Protein AF-A0A948MR34-F1 (afdb_monomer_lite)

pLDDT: mean 74.6, std 11.74, range [34.75, 90.81]

Foldseek 3Di:
DQPPQDPVLLVCLLVVNDDPVSVVSVVVVCVVVVVVVVVSVVVNVVVVVVVVVVPPDDPDPPVVVVVVVVVVVVVVVVPPDVVVVVVVVVVVCVVCVVVVVVVVVVVVVVVPPPPPCNVVVVVVVVVVVPDPDDPVCVVPDDPVVVVVVCVVVVPPDDD

Radius of gyration: 43.04 Å; chains: 1; bounding box: 75×60×102 Å

Secondary structure (DSSP, 8-state):
------HHHHHHHHTT---HHHHHHHHHHHHH-HHHHHHHHHHHHHHHHHHHHHHS-----HHHHHHHHHHHHHHHHHSS-HHHHHHHHHHHHHHHHHHHHHHHHHHHHHT----TTHHHHHHHHHHHHT-SS-HHHHHTS-HHHHHHHHHHHTTS---

Sequence (159 aa):
MNPAISENDLHAYIDGMLDDAGIQTVEAYLKTHPEEAEKLRAYARQRAEIAAYLAAPGPVPLQTERLRRRLQGAMGLRRVNPWIGRAVAASLLIALGWGGNEALRQIEQSNGAVPVFANEAADAHSTIVGLDMPIWEVLMAEPASLAAFLARHGDTTLQ

Structure (mmCIF, N/CA/C/O backbone):
data_AF-A0A948MR34-F1
#
_entry.id   AF-A0A948MR34-F1
#
loop_
_atom_site.group_PDB
_atom_site.id
_atom_site.type_symbol
_atom_site.label_atom_id
_atom_site.label_alt_id
_atom_site.label_comp_id
_atom_site.label_asym_id
_atom_site.label_entity_id
_atom_site.label_seq_id
_atom_site.pdbx_PDB_ins_code
_atom_site.Cartn_x
_atom_site.Cartn_y
_atom_site.Cartn_z
_atom_site.occupancy
_atom_site.B_iso_or_equiv
_atom_site.auth_seq_id
_atom_site.auth_comp_id
_atom_site.auth_asym_id
_atom_site.auth_atom_id
_atom_site.pdbx_PDB_model_num
ATOM 1 N N . MET A 1 1 ? -1.644 -25.948 18.586 1.00 36.84 1 MET A N 1
ATOM 2 C CA . MET A 1 1 ? -0.723 -24.795 18.666 1.00 36.84 1 MET A CA 1
ATOM 3 C C . MET A 1 1 ? -1.567 -23.571 18.356 1.00 36.84 1 MET A C 1
ATOM 5 O O . MET A 1 1 ? -1.991 -23.443 17.219 1.00 36.84 1 MET A O 1
ATOM 9 N N . ASN A 1 2 ? -1.969 -22.801 19.370 1.00 48.22 2 ASN A N 1
ATOM 10 C CA . ASN A 1 2 ? -2.826 -21.629 19.170 1.00 48.22 2 ASN A CA 1
ATOM 11 C C . ASN A 1 2 ? -1.921 -20.522 18.604 1.00 48.22 2 ASN A C 1
ATOM 13 O O . ASN A 1 2 ? -0.960 -20.182 19.301 1.00 48.22 2 ASN A O 1
ATOM 17 N N . PRO A 1 3 ? -2.103 -20.029 17.364 1.00 56.66 3 PRO A N 1
ATOM 18 C CA . PRO A 1 3 ? -1.354 -18.860 16.928 1.00 56.66 3 PRO A CA 1
ATOM 19 C C . PRO A 1 3 ? -1.735 -17.739 17.892 1.00 56.66 3 PRO A C 1
ATOM 21 O O . PRO A 1 3 ? -2.910 -17.405 18.020 1.00 56.66 3 PRO A O 1
ATOM 24 N N . ALA A 1 4 ? -0.767 -17.262 18.673 1.00 73.06 4 ALA A N 1
ATOM 25 C CA . ALA A 1 4 ? -1.002 -16.176 19.607 1.00 73.06 4 ALA A CA 1
ATOM 26 C C . ALA A 1 4 ? -1.472 -14.972 18.787 1.00 73.06 4 ALA A C 1
ATOM 28 O O . ALA A 1 4 ? -0.701 -14.423 18.003 1.00 73.06 4 ALA A O 1
ATOM 29 N N . ILE A 1 5 ? -2.753 -14.636 18.912 1.00 77.44 5 ILE A N 1
ATOM 30 C CA . ILE A 1 5 ? -3.339 -13.480 18.245 1.00 77.44 5 ILE A CA 1
ATOM 31 C C . ILE A 1 5 ? -2.673 -12.241 18.818 1.00 77.44 5 ILE A C 1
ATOM 33 O O . ILE A 1 5 ? -2.586 -12.067 20.034 1.00 77.44 5 ILE A O 1
ATOM 37 N N . SER A 1 6 ? -2.153 -11.416 17.920 1.00 83.81 6 SER A N 1
ATOM 38 C CA . SER A 1 6 ? -1.486 -10.172 18.261 1.00 83.81 6 SER A CA 1
ATOM 39 C C . SER A 1 6 ? -2.515 -9.082 18.562 1.00 83.81 6 SER A C 1
ATOM 41 O O . SER A 1 6 ? -3.604 -9.062 17.990 1.00 83.81 6 SER A O 1
ATOM 43 N N . GLU A 1 7 ? -2.150 -8.104 19.391 1.00 82.12 7 GLU A N 1
ATOM 44 C CA . GLU A 1 7 ? -2.934 -6.871 19.566 1.00 82.12 7 GLU A CA 1
ATOM 45 C C . GLU A 1 7 ? -3.162 -6.152 18.221 1.00 82.12 7 GLU A C 1
ATOM 47 O O . GLU A 1 7 ? -4.225 -5.582 17.971 1.00 82.12 7 GLU A O 1
ATOM 52 N N . ASN A 1 8 ? -2.209 -6.274 17.291 1.00 84.56 8 ASN A N 1
ATOM 53 C CA . ASN A 1 8 ? -2.355 -5.768 15.930 1.00 84.56 8 ASN A CA 1
ATOM 54 C C . ASN A 1 8 ? -3.486 -6.469 15.152 1.00 84.56 8 ASN A C 1
ATOM 56 O O . ASN A 1 8 ? -4.182 -5.816 14.379 1.00 84.56 8 ASN A O 1
ATOM 60 N N . ASP A 1 9 ? -3.701 -7.768 15.370 1.00 84.75 9 ASP A N 1
ATOM 61 C CA . ASP A 1 9 ? -4.759 -8.531 14.694 1.00 84.75 9 ASP A CA 1
ATOM 62 C C . ASP A 1 9 ? -6.145 -8.139 15.228 1.00 84.75 9 ASP A C 1
ATOM 64 O O . ASP A 1 9 ? -7.112 -8.063 14.469 1.00 84.75 9 ASP A O 1
ATOM 68 N N . LEU A 1 10 ? -6.237 -7.803 16.521 1.00 86.19 10 LEU A N 1
ATOM 69 C CA . LEU A 1 10 ? -7.452 -7.260 17.136 1.00 86.19 10 LEU A CA 1
ATOM 70 C C . LEU A 1 10 ? -7.809 -5.876 16.572 1.00 86.19 10 LEU A C 1
ATOM 72 O O . LEU A 1 10 ? -8.971 -5.611 16.255 1.00 86.19 10 LEU A O 1
ATOM 76 N N . HIS A 1 11 ? -6.821 -4.995 16.395 1.00 85.62 11 HIS A N 1
ATOM 77 C CA . HIS A 1 11 ? -7.040 -3.696 15.755 1.00 85.62 11 HIS A CA 1
ATOM 78 C C . HIS A 1 11 ? -7.407 -3.834 14.279 1.00 85.62 11 HIS A C 1
ATOM 80 O O . HIS A 1 11 ? -8.362 -3.207 13.819 1.00 85.62 11 HIS A O 1
ATOM 86 N N . ALA A 1 12 ? -6.716 -4.708 13.552 1.00 86.81 12 ALA A N 1
ATOM 87 C CA . ALA A 1 12 ? -7.026 -4.978 12.159 1.00 86.81 12 ALA A CA 1
ATOM 88 C C . ALA A 1 12 ? -8.430 -5.597 11.988 1.00 86.81 12 ALA A C 1
A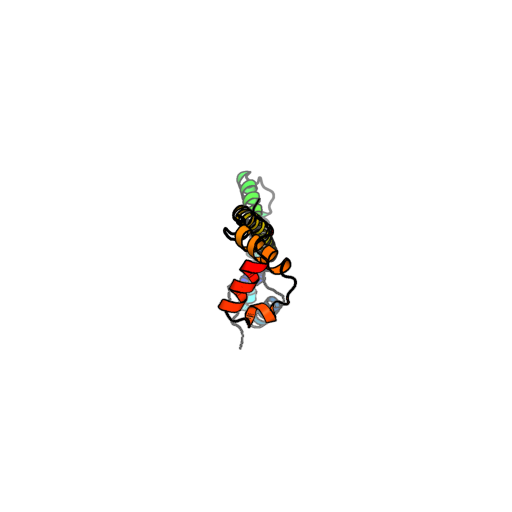TOM 90 O O . ALA A 1 12 ? -9.083 -5.336 10.977 1.00 86.81 12 ALA A O 1
ATOM 91 N N . TYR A 1 13 ? -8.941 -6.329 12.988 1.00 86.50 13 TYR A N 1
ATOM 92 C CA . TYR A 1 13 ? -10.329 -6.797 13.027 1.00 86.50 13 TYR A CA 1
ATOM 93 C C . TYR A 1 13 ? -11.327 -5.632 13.175 1.00 86.50 13 TYR A C 1
ATOM 95 O O . TYR A 1 13 ? -12.294 -5.564 12.419 1.00 86.50 13 TYR A O 1
ATOM 103 N N . ILE A 1 14 ? -11.073 -4.660 14.066 1.00 84.75 14 ILE A N 1
ATOM 104 C CA . ILE A 1 14 ? -11.905 -3.437 14.191 1.00 84.75 14 ILE A CA 1
ATOM 105 C C . ILE A 1 14 ? -11.874 -2.595 12.902 1.00 84.75 14 ILE A C 1
ATOM 107 O O . ILE A 1 14 ? -12.875 -1.972 12.523 1.00 84.75 14 ILE A O 1
ATOM 111 N N . ASP A 1 15 ? -10.721 -2.541 12.240 1.00 82.38 15 ASP A N 1
ATOM 112 C CA . ASP A 1 15 ? -10.528 -1.769 11.013 1.00 82.38 15 ASP A CA 1
ATOM 113 C C . ASP A 1 15 ? -11.017 -2.491 9.746 1.00 82.38 15 ASP A C 1
ATOM 115 O O . ASP A 1 15 ? -11.047 -1.878 8.678 1.00 82.38 15 ASP A O 1
ATOM 119 N N . GLY A 1 16 ? -11.452 -3.754 9.852 1.00 84.31 16 GLY A N 1
ATOM 120 C CA . GLY A 1 16 ? -11.952 -4.548 8.724 1.00 84.31 16 GLY A CA 1
ATOM 121 C C . GLY A 1 16 ? -10.864 -4.928 7.716 1.00 84.31 16 GLY A C 1
ATOM 122 O O . GLY A 1 16 ? -11.137 -5.033 6.522 1.00 84.31 16 GLY A O 1
ATOM 123 N N . MET A 1 17 ? -9.621 -5.076 8.181 1.00 86.69 17 MET A N 1
ATOM 124 C CA . MET A 1 17 ? -8.452 -5.390 7.352 1.00 86.69 17 MET A CA 1
ATOM 125 C C . MET A 1 17 ? -8.034 -6.868 7.400 1.00 86.69 17 MET A C 1
ATOM 127 O O . MET A 1 17 ? -7.039 -7.220 6.767 1.00 86.69 17 MET A O 1
ATOM 131 N N . LEU A 1 18 ? -8.750 -7.723 8.139 1.00 86.75 18 LEU A N 1
ATOM 132 C CA . LEU A 1 18 ? -8.516 -9.173 8.143 1.00 86.75 18 LEU A CA 1
ATOM 133 C C . LEU A 1 18 ? -9.235 -9.857 6.975 1.00 86.75 18 LEU A C 1
ATOM 135 O O . LEU A 1 18 ? -10.299 -9.423 6.539 1.00 86.75 18 LEU A O 1
ATOM 139 N N . ASP A 1 19 ? -8.642 -10.948 6.499 1.00 85.31 19 ASP A N 1
ATOM 140 C CA . ASP A 1 19 ? -9.269 -11.899 5.588 1.00 85.31 19 ASP A CA 1
ATOM 141 C C . ASP A 1 19 ? -10.209 -12.862 6.342 1.00 85.31 19 ASP A C 1
ATOM 143 O O . ASP A 1 19 ? -10.206 -12.933 7.573 1.00 85.31 19 ASP A O 1
ATOM 147 N N . ASP A 1 20 ? -11.018 -13.634 5.611 1.00 84.69 20 ASP A N 1
ATOM 148 C CA . ASP A 1 20 ? -12.035 -14.522 6.202 1.00 84.69 20 ASP A CA 1
ATOM 149 C C . ASP A 1 20 ? -11.444 -15.566 7.170 1.00 84.69 20 ASP A C 1
ATOM 151 O O . ASP A 1 20 ? -12.097 -15.980 8.133 1.00 84.69 20 ASP A O 1
ATOM 155 N N . ALA A 1 21 ? -10.201 -15.999 6.929 1.00 83.94 21 ALA A N 1
ATOM 156 C CA . ALA A 1 21 ? -9.475 -16.919 7.802 1.00 83.94 21 ALA A CA 1
ATOM 157 C C . ALA A 1 21 ? -9.018 -16.232 9.098 1.00 83.94 21 ALA A C 1
ATOM 159 O O . ALA A 1 21 ? -9.172 -16.788 10.193 1.00 83.94 21 ALA A O 1
ATOM 160 N N . GLY A 1 22 ? -8.502 -15.005 8.994 1.00 84.69 22 GLY A N 1
ATOM 161 C CA . GLY A 1 22 ? -8.167 -14.179 10.142 1.00 84.69 22 GLY A CA 1
ATOM 162 C C . GLY A 1 22 ? -9.392 -13.869 11.005 1.00 84.69 22 GLY A C 1
ATOM 163 O O . GLY A 1 22 ? -9.326 -14.017 12.225 1.00 84.69 22 GLY A O 1
ATOM 164 N N . ILE A 1 23 ? -10.518 -13.492 10.391 1.00 87.62 23 ILE A N 1
ATOM 165 C CA . ILE A 1 23 ? -11.770 -13.175 11.101 1.00 87.62 23 ILE A CA 1
ATOM 166 C C . ILE A 1 23 ? -12.204 -14.352 11.980 1.00 87.62 23 ILE A C 1
ATOM 168 O O . ILE A 1 23 ? -12.407 -14.179 13.181 1.00 87.62 23 ILE A O 1
ATOM 172 N N . GLN A 1 24 ? -12.262 -15.565 11.422 1.00 88.50 24 GLN A N 1
ATOM 173 C CA . GLN A 1 24 ? -12.632 -16.769 12.178 1.00 88.50 24 GLN A CA 1
ATOM 174 C C . GLN A 1 24 ? -11.683 -17.046 13.349 1.00 88.50 24 GLN A C 1
ATOM 176 O O . GLN A 1 24 ? -12.112 -17.480 14.421 1.00 88.50 24 GLN A O 1
ATOM 181 N N . THR A 1 25 ? -10.394 -16.775 13.152 1.00 87.19 25 THR A N 1
ATOM 182 C CA . THR A 1 25 ? -9.358 -16.977 14.169 1.00 87.19 25 THR A CA 1
ATOM 183 C C . THR A 1 25 ? -9.543 -16.004 15.337 1.00 87.19 25 THR A C 1
ATOM 185 O O . THR A 1 25 ? -9.570 -16.424 16.496 1.00 87.19 25 THR A O 1
ATOM 188 N N . VAL A 1 26 ? -9.765 -14.718 15.043 1.00 88.94 26 VAL A N 1
ATOM 189 C CA . VAL A 1 26 ? -10.036 -13.687 16.057 1.00 88.94 26 VAL A CA 1
ATOM 190 C C . VAL A 1 26 ? -11.359 -13.947 16.778 1.00 88.94 26 VAL A C 1
ATOM 192 O O . VAL A 1 26 ? -11.414 -13.869 18.003 1.00 88.94 26 VAL A O 1
ATOM 195 N N . GLU A 1 27 ? -12.419 -14.339 16.071 1.00 89.12 27 GLU A N 1
ATOM 196 C CA . GLU A 1 27 ? -13.700 -14.678 16.700 1.00 89.12 27 GLU A CA 1
ATOM 197 C C . GLU A 1 27 ? -13.594 -15.869 17.662 1.00 89.12 27 GLU A C 1
ATOM 199 O O . GLU A 1 27 ? -14.177 -15.846 18.750 1.00 89.12 27 GLU A O 1
ATOM 204 N N . ALA A 1 28 ? -12.841 -16.912 17.297 1.00 89.44 28 ALA A N 1
ATOM 205 C CA . ALA A 1 28 ? -12.596 -18.059 18.171 1.00 89.44 28 ALA A CA 1
ATOM 206 C C . ALA A 1 28 ? -11.843 -17.657 19.454 1.00 89.44 28 ALA A C 1
ATOM 208 O O . ALA A 1 28 ? -12.121 -18.172 20.541 1.00 89.44 28 ALA A O 1
ATOM 209 N N . TYR A 1 29 ? -10.935 -16.690 19.351 1.00 86.62 29 TYR A N 1
ATOM 210 C CA . TYR A 1 29 ? -10.201 -16.146 20.489 1.00 86.62 29 TYR A CA 1
ATOM 211 C C . TYR A 1 29 ? -11.050 -15.255 21.386 1.00 86.62 29 TYR A C 1
ATOM 213 O O . TYR A 1 29 ? -11.038 -15.431 22.602 1.00 86.62 29 TYR A O 1
ATOM 221 N N . LEU A 1 30 ? -11.867 -14.373 20.811 1.00 88.62 30 LEU A N 1
ATOM 222 C CA . LEU A 1 30 ? -12.777 -13.520 21.579 1.00 88.62 30 LEU A CA 1
ATOM 223 C C . LEU A 1 30 ? -13.836 -14.334 22.336 1.00 88.62 30 LEU A C 1
ATOM 225 O O . LEU A 1 30 ? -14.264 -13.929 23.415 1.00 88.62 30 LEU A O 1
ATOM 229 N N . LYS A 1 31 ? -14.219 -15.516 21.829 1.00 88.19 31 LYS A N 1
ATOM 230 C CA . LYS A 1 31 ? -15.086 -16.463 22.558 1.00 88.19 31 LYS A CA 1
ATOM 231 C C . LYS A 1 31 ? -14.426 -17.040 23.810 1.00 88.19 31 LYS A C 1
ATOM 233 O O . LYS A 1 31 ? -15.128 -17.371 24.759 1.00 88.19 31 LYS A O 1
ATOM 238 N N . THR A 1 32 ? -13.104 -17.184 23.804 1.00 88.31 32 THR A N 1
ATOM 239 C CA . THR A 1 32 ? -12.340 -17.727 24.937 1.00 88.31 32 THR A CA 1
ATOM 240 C C . THR A 1 32 ? -11.805 -16.635 25.872 1.00 88.31 32 THR A C 1
ATOM 242 O O . THR A 1 32 ? -11.479 -16.947 27.012 1.00 88.31 32 THR A O 1
ATOM 245 N N . HIS A 1 33 ? -11.799 -15.367 25.436 1.00 86.25 33 HIS A N 1
ATOM 246 C CA . HIS A 1 33 ? -11.303 -14.203 26.186 1.00 86.25 33 HIS A CA 1
ATOM 247 C C . HIS A 1 33 ? -12.353 -13.070 26.226 1.00 86.25 33 HIS A C 1
ATOM 249 O O . HI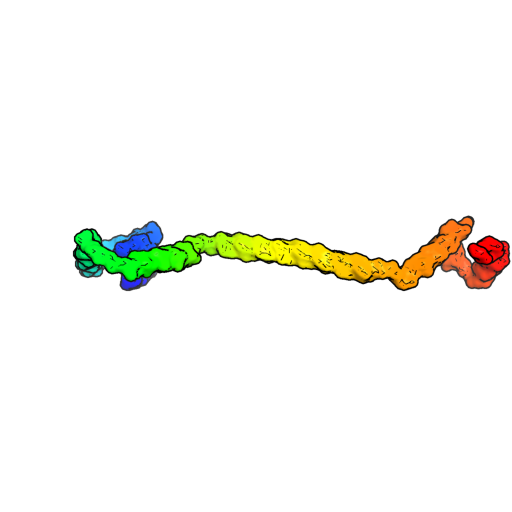S A 1 33 ? -12.230 -12.070 25.509 1.00 86.25 33 HIS A O 1
ATOM 255 N N . PRO A 1 34 ? -13.406 -13.192 27.059 1.00 86.31 34 PRO A N 1
ATOM 256 C CA . PRO A 1 34 ? -14.494 -12.211 27.118 1.00 86.31 34 PRO A CA 1
ATOM 257 C C . PRO A 1 34 ? -14.042 -10.829 27.616 1.00 86.31 34 PRO A C 1
ATOM 259 O O . PRO A 1 34 ? -14.613 -9.815 27.226 1.00 86.31 34 PRO A O 1
ATOM 262 N N . GLU A 1 35 ? -12.996 -10.775 28.438 1.00 86.00 35 GLU A N 1
ATOM 263 C CA . GLU A 1 35 ? -12.384 -9.529 28.913 1.00 86.00 35 GLU A CA 1
ATOM 264 C C . GLU A 1 35 ? -11.768 -8.699 27.776 1.00 86.00 35 GLU A C 1
ATOM 266 O O . GLU A 1 35 ? -11.962 -7.484 27.719 1.00 86.00 35 GLU A O 1
ATOM 271 N N . GLU A 1 36 ? -11.107 -9.350 26.818 1.00 85.25 36 GLU A N 1
ATOM 272 C CA . GLU A 1 36 ? -10.579 -8.696 25.617 1.00 85.25 36 GLU A CA 1
ATOM 273 C C . GLU A 1 36 ? -11.710 -8.256 24.682 1.00 85.25 36 GLU A C 1
ATOM 275 O O . GLU A 1 36 ? -11.659 -7.171 24.104 1.00 85.25 36 GLU A O 1
ATOM 280 N N . ALA A 1 37 ? -12.790 -9.038 24.592 1.00 87.25 37 ALA A N 1
ATOM 281 C CA . ALA A 1 37 ? -13.969 -8.655 23.820 1.00 87.25 37 ALA A CA 1
ATOM 282 C C . ALA A 1 37 ? -14.640 -7.376 24.357 1.00 87.25 37 ALA A C 1
ATOM 284 O O . ALA A 1 37 ? -15.083 -6.541 23.565 1.00 87.25 37 ALA A O 1
ATOM 285 N N . GLU A 1 38 ? -14.698 -7.183 25.679 1.00 88.12 38 GLU A N 1
ATOM 286 C CA . GLU A 1 38 ? -15.210 -5.941 26.278 1.00 88.12 38 GLU A CA 1
ATOM 287 C C . GLU A 1 38 ? -14.308 -4.736 25.979 1.00 88.12 38 GLU A C 1
ATOM 289 O O . GLU A 1 38 ? -14.807 -3.676 25.587 1.00 88.12 38 GLU A O 1
ATOM 294 N N . LYS A 1 39 ? -12.980 -4.894 26.074 1.00 86.81 39 LYS A N 1
ATOM 295 C CA . LYS A 1 39 ? -12.026 -3.839 25.683 1.00 86.81 39 LYS A CA 1
ATOM 296 C C . LYS A 1 39 ? -12.202 -3.447 24.216 1.00 86.81 39 LYS A C 1
ATOM 298 O O . LYS A 1 39 ? -12.298 -2.262 23.895 1.00 86.81 39 LYS A O 1
ATOM 303 N N . LEU A 1 40 ? -12.341 -4.436 23.334 1.00 88.06 40 LEU A N 1
ATOM 304 C CA . LEU A 1 40 ? -12.548 -4.224 21.903 1.00 88.06 40 LEU A CA 1
ATOM 305 C C . LEU A 1 40 ? -13.838 -3.438 21.618 1.00 88.06 40 LEU A C 1
ATOM 307 O O . LEU A 1 40 ? -13.853 -2.534 20.780 1.00 88.06 40 LEU A O 1
ATOM 311 N N . ARG A 1 41 ? -14.919 -3.725 22.358 1.00 88.31 41 ARG A N 1
ATOM 312 C CA . ARG A 1 41 ? -16.178 -2.965 22.277 1.00 88.31 41 ARG A CA 1
ATOM 313 C C . ARG A 1 41 ? -16.019 -1.527 22.758 1.00 88.31 41 ARG A C 1
ATOM 315 O O . ARG A 1 41 ? -16.597 -0.632 22.143 1.00 88.31 41 ARG A O 1
ATOM 322 N N . ALA A 1 42 ? -15.254 -1.289 23.823 1.00 89.50 42 ALA A N 1
ATOM 323 C CA . ALA A 1 42 ? -14.967 0.064 24.296 1.00 89.50 42 ALA A CA 1
ATOM 324 C C . ALA A 1 42 ? -14.215 0.879 23.231 1.00 89.50 42 ALA A C 1
ATOM 326 O O . ALA A 1 42 ? -14.616 2.002 22.920 1.00 89.50 42 ALA A O 1
ATOM 327 N N . TYR A 1 43 ? -13.206 0.284 22.587 1.00 87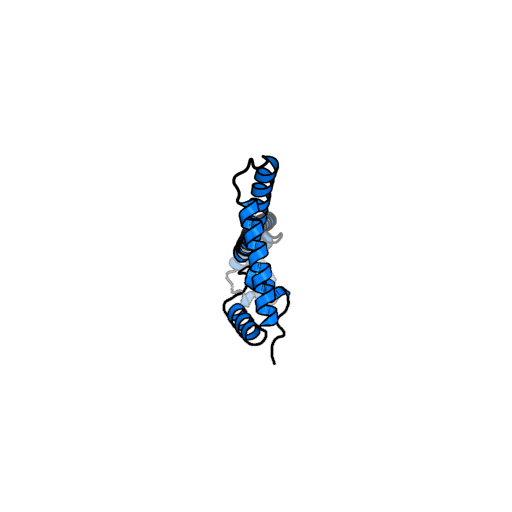.06 43 TYR A N 1
ATOM 328 C CA . TYR A 1 43 ? -12.489 0.918 21.477 1.00 87.06 43 TYR A CA 1
ATOM 329 C C . TYR A 1 43 ? -13.389 1.191 20.272 1.00 87.06 43 TYR A C 1
ATOM 331 O O . TYR A 1 43 ? -13.347 2.284 19.703 1.00 87.06 43 TYR A O 1
ATOM 339 N N . ALA A 1 44 ? -14.254 0.242 19.909 1.00 87.06 44 ALA A N 1
ATOM 340 C CA . ALA A 1 44 ? -15.216 0.435 18.830 1.00 87.06 44 ALA A CA 1
ATOM 341 C C . ALA A 1 44 ? -16.182 1.603 19.115 1.00 87.06 44 ALA A C 1
ATOM 343 O O . ALA A 1 44 ? -16.456 2.401 18.217 1.00 87.06 44 ALA A O 1
ATOM 344 N N . ARG A 1 45 ? -16.651 1.751 20.365 1.00 90.12 45 ARG A N 1
ATOM 345 C CA . ARG A 1 45 ? -17.500 2.880 20.792 1.00 90.12 45 ARG A CA 1
ATOM 346 C C . ARG A 1 45 ? -16.765 4.214 20.704 1.00 90.12 45 ARG A C 1
ATOM 348 O O . ARG A 1 45 ? -17.268 5.125 20.056 1.00 90.12 45 ARG A O 1
ATOM 355 N N . GLN A 1 46 ? -15.558 4.307 21.260 1.00 89.88 46 GLN A N 1
ATOM 356 C CA . GLN A 1 46 ? -14.753 5.530 21.202 1.00 89.88 46 GLN A CA 1
ATOM 357 C C . GLN A 1 46 ? -14.483 5.960 19.751 1.00 89.88 46 GLN A C 1
ATOM 359 O O . GLN A 1 46 ? -14.593 7.136 19.405 1.00 89.88 46 GLN A O 1
ATOM 364 N N . ARG A 1 47 ? -14.180 5.002 18.868 1.00 88.00 47 ARG A N 1
ATOM 365 C CA . ARG A 1 47 ? -13.996 5.267 17.436 1.00 88.00 47 ARG A CA 1
ATOM 366 C C . ARG A 1 47 ? -15.275 5.789 16.783 1.00 88.00 47 ARG A C 1
ATOM 368 O O . ARG A 1 47 ? -15.198 6.721 15.986 1.00 88.00 47 ARG A O 1
ATOM 375 N N . ALA A 1 48 ? -16.433 5.223 17.121 1.00 87.44 48 ALA A N 1
ATOM 376 C CA . ALA A 1 48 ? -17.723 5.687 16.615 1.00 87.44 48 ALA A CA 1
ATOM 377 C C . ALA A 1 48 ? -18.056 7.112 17.092 1.00 87.44 48 ALA A C 1
ATOM 379 O O . ALA A 1 48 ? -18.526 7.920 16.295 1.00 87.44 48 ALA A O 1
ATOM 380 N N . GLU A 1 49 ? -17.757 7.449 18.349 1.00 89.38 49 GLU A N 1
ATOM 381 C CA . GLU A 1 49 ? -17.940 8.799 18.899 1.00 89.38 49 GLU A CA 1
ATOM 382 C C . GLU A 1 49 ? -17.055 9.832 18.191 1.00 89.38 49 GLU A C 1
ATOM 384 O O . GLU A 1 49 ? -17.542 10.879 17.759 1.00 89.38 49 GLU A O 1
ATOM 389 N N . ILE A 1 50 ? -15.770 9.517 17.992 1.00 87.94 50 ILE A N 1
ATOM 390 C CA . ILE A 1 50 ? -14.844 10.374 17.238 1.00 87.94 50 ILE A CA 1
ATOM 391 C C . ILE A 1 50 ? -15.325 10.533 15.794 1.00 87.94 50 ILE A C 1
ATOM 393 O O . ILE A 1 50 ? -15.353 11.646 15.270 1.00 87.94 50 ILE A O 1
ATOM 397 N N . ALA A 1 51 ? -15.725 9.438 15.144 1.00 85.25 51 ALA A N 1
ATOM 398 C CA . ALA A 1 51 ? -16.229 9.478 13.778 1.00 85.25 51 ALA A CA 1
ATOM 399 C C . ALA A 1 51 ? -17.490 10.346 13.665 1.00 85.25 51 ALA A C 1
ATOM 401 O O . ALA A 1 51 ? -17.591 11.142 12.736 1.00 85.25 51 ALA A O 1
ATOM 402 N N . ALA A 1 52 ? -18.414 10.251 14.624 1.00 85.56 52 ALA A N 1
ATOM 403 C CA . ALA A 1 52 ? -19.613 11.081 14.675 1.00 85.56 52 ALA A CA 1
ATOM 404 C C . ALA A 1 52 ? -19.278 12.567 14.881 1.00 85.56 52 ALA A C 1
ATOM 406 O O . ALA A 1 52 ? -19.832 13.419 14.188 1.00 85.56 52 ALA A O 1
ATOM 407 N N . TYR A 1 53 ? -18.334 12.878 15.774 1.00 84.19 53 TYR A N 1
ATOM 408 C CA . TYR A 1 53 ? -17.862 14.247 15.993 1.00 84.19 53 TYR A CA 1
ATOM 409 C C . TYR A 1 53 ? -17.220 14.842 14.733 1.00 84.19 53 TYR A C 1
ATOM 411 O O . TYR A 1 53 ? -17.510 15.975 14.361 1.00 84.19 53 TYR A O 1
ATOM 419 N N . LEU A 1 54 ? -16.384 14.067 14.035 1.00 80.81 54 LEU A N 1
ATOM 420 C CA . LEU A 1 54 ? -15.734 14.500 12.795 1.00 80.81 54 LEU A CA 1
ATOM 421 C C . LEU A 1 54 ? -16.689 14.553 11.594 1.00 80.81 54 LEU A C 1
ATOM 423 O O . LEU A 1 54 ? -16.430 15.291 10.645 1.00 80.81 54 LEU A O 1
ATOM 427 N N . ALA A 1 55 ? -17.772 13.776 11.615 1.00 78.19 55 ALA A N 1
ATOM 428 C CA . ALA A 1 55 ? -18.816 13.804 10.594 1.00 78.19 55 ALA A CA 1
ATOM 429 C C . ALA A 1 55 ? -19.790 14.981 10.766 1.00 78.19 55 ALA A C 1
ATOM 431 O O . ALA A 1 55 ? -20.581 15.244 9.857 1.00 78.19 55 ALA A O 1
ATOM 432 N N . ALA A 1 56 ? -19.746 15.691 11.900 1.00 77.19 56 ALA A N 1
ATOM 433 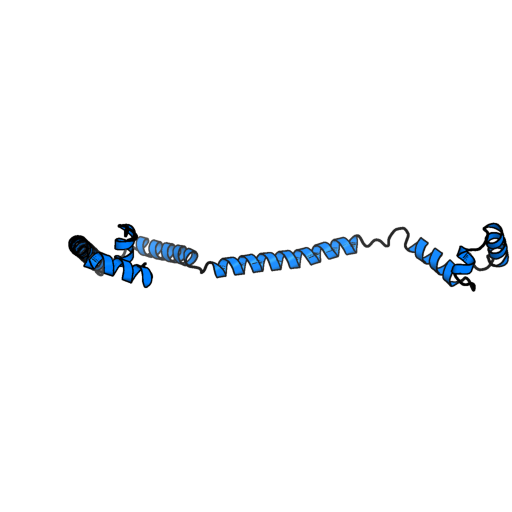C CA . ALA A 1 56 ? -20.590 16.851 12.133 1.00 77.19 56 ALA A CA 1
ATOM 434 C C . ALA A 1 56 ? -20.327 17.926 11.055 1.00 77.19 56 ALA A C 1
ATOM 436 O O . ALA A 1 56 ? -19.176 18.314 10.834 1.00 77.19 56 ALA A O 1
ATOM 437 N N . PRO A 1 57 ? -21.369 18.418 10.359 1.00 63.16 57 PRO A N 1
ATOM 438 C CA . PRO A 1 57 ? -21.201 19.400 9.299 1.00 63.16 57 PRO A CA 1
ATOM 439 C C . PRO A 1 57 ? -20.714 20.730 9.886 1.00 63.16 57 PRO A C 1
ATOM 441 O O . PRO A 1 57 ? -21.456 21.455 10.543 1.00 63.16 57 PRO A O 1
ATOM 444 N N . GLY A 1 58 ? -19.448 21.049 9.626 1.00 69.19 58 GLY A N 1
ATOM 445 C CA . GLY A 1 58 ? -18.811 22.322 9.949 1.00 69.19 58 GLY A CA 1
ATOM 446 C C . GLY A 1 58 ? -17.981 22.828 8.766 1.00 69.19 58 GLY A C 1
ATOM 447 O O . GLY A 1 58 ? -17.713 22.069 7.829 1.00 69.19 58 GLY A O 1
ATOM 448 N N . PRO A 1 59 ? -17.573 24.109 8.759 1.00 63.31 59 PRO A N 1
ATOM 449 C CA . PRO A 1 59 ? -16.732 24.650 7.701 1.00 63.31 59 PRO A CA 1
ATOM 450 C C . PRO A 1 59 ? -15.388 23.914 7.678 1.00 63.31 59 PRO A C 1
ATOM 452 O O . PRO A 1 59 ? -14.530 24.120 8.534 1.00 63.31 59 PRO A O 1
ATOM 455 N N . VAL A 1 60 ? -15.204 23.039 6.688 1.00 65.31 60 VAL A N 1
ATOM 456 C CA . VAL A 1 60 ? -13.935 22.343 6.468 1.00 65.31 60 VAL A CA 1
ATOM 457 C C . VAL A 1 60 ? -12.926 23.374 5.952 1.00 65.31 60 VAL A C 1
ATOM 459 O O . VAL A 1 60 ? -13.166 23.977 4.901 1.00 65.31 60 VAL A O 1
ATOM 462 N N . PRO A 1 61 ? -11.790 23.600 6.636 1.00 67.62 61 PRO A N 1
ATOM 463 C CA . PRO A 1 61 ? -10.771 24.515 6.144 1.00 67.62 61 PRO A CA 1
ATOM 464 C C . PRO A 1 61 ? -10.314 24.085 4.744 1.00 67.62 61 PRO A C 1
ATOM 466 O O . PRO A 1 61 ? -10.007 22.915 4.514 1.00 67.62 61 PRO A O 1
ATOM 469 N N . LEU A 1 62 ? -10.208 25.027 3.800 1.00 62.25 62 LEU A N 1
ATOM 470 C CA . LEU A 1 62 ? -9.784 24.746 2.415 1.00 62.25 62 LEU A CA 1
ATOM 471 C C . LEU A 1 62 ? -8.422 24.025 2.331 1.00 62.25 62 LEU A C 1
ATOM 473 O O . LEU A 1 62 ? -8.131 23.330 1.356 1.00 62.25 62 LEU A O 1
ATOM 477 N N . GLN A 1 63 ? -7.581 24.182 3.355 1.00 65.25 63 GLN A N 1
ATOM 478 C CA . GLN A 1 63 ? -6.302 23.486 3.491 1.00 65.25 63 GLN A CA 1
ATOM 479 C C . GLN A 1 63 ? -6.485 21.972 3.691 1.00 65.25 63 GLN A C 1
ATOM 481 O O . GLN A 1 63 ? -5.766 21.188 3.070 1.00 65.25 63 GLN A O 1
ATOM 486 N N . THR A 1 64 ? -7.484 21.557 4.473 1.00 70.31 64 THR A N 1
ATOM 487 C CA . THR A 1 64 ? -7.798 20.150 4.757 1.00 70.31 64 THR A CA 1
ATOM 488 C C . THR A 1 64 ? -8.299 19.432 3.507 1.00 70.31 64 THR A C 1
ATOM 490 O O . THR A 1 64 ? -7.890 18.309 3.231 1.00 70.31 64 THR A O 1
ATOM 493 N N . GLU A 1 65 ? -9.105 20.103 2.684 1.00 69.19 65 GLU A N 1
ATOM 494 C CA . GLU A 1 65 ? -9.623 19.537 1.435 1.00 69.19 65 GLU A CA 1
ATOM 495 C C . GLU A 1 65 ? -8.525 19.375 0.366 1.00 69.19 65 GLU A C 1
ATOM 497 O O . GLU A 1 65 ? -8.449 18.353 -0.320 1.00 69.19 65 GLU A O 1
ATOM 502 N N . ARG A 1 66 ? -7.599 20.338 0.259 1.00 70.88 66 ARG A N 1
ATOM 503 C CA . ARG A 1 66 ? -6.418 20.201 -0.614 1.00 70.88 66 ARG A CA 1
ATOM 504 C C . ARG A 1 66 ? -5.506 19.065 -0.157 1.00 70.88 66 ARG A C 1
ATOM 506 O O . ARG A 1 66 ? -5.006 18.312 -0.993 1.00 70.88 66 ARG A O 1
ATOM 513 N N . LEU A 1 67 ? -5.295 18.936 1.153 1.00 75.62 67 LEU A N 1
ATOM 514 C CA . LEU A 1 67 ? -4.484 17.864 1.720 1.00 75.62 67 LEU A CA 1
ATOM 515 C C . LEU A 1 67 ? -5.146 16.497 1.511 1.00 75.62 67 LEU A C 1
ATOM 517 O O . LEU A 1 67 ? -4.471 15.558 1.097 1.00 75.62 67 LEU A O 1
ATOM 521 N N . ARG A 1 68 ? -6.470 16.405 1.681 1.00 73.75 68 ARG A N 1
ATOM 522 C CA . ARG A 1 68 ? -7.262 15.204 1.389 1.00 73.75 68 ARG A CA 1
ATOM 523 C C . ARG A 1 68 ? -7.097 14.757 -0.061 1.00 73.75 68 ARG A C 1
ATOM 525 O O . ARG A 1 68 ? -6.799 13.590 -0.290 1.00 73.75 68 ARG A O 1
ATOM 532 N N . ARG A 1 69 ? -7.206 15.668 -1.034 1.00 72.62 69 ARG A N 1
ATOM 533 C CA . ARG A 1 69 ? -7.005 15.335 -2.460 1.00 72.62 69 ARG A CA 1
ATOM 534 C C . ARG A 1 69 ? -5.582 14.877 -2.762 1.00 72.62 69 ARG A C 1
ATOM 536 O O . ARG A 1 69 ? -5.399 13.909 -3.494 1.00 72.62 69 ARG A O 1
ATOM 543 N N . ARG A 1 70 ? -4.573 15.531 -2.174 1.00 73.19 70 ARG A N 1
ATOM 544 C CA . ARG A 1 70 ? -3.166 15.113 -2.316 1.00 73.19 70 ARG A CA 1
ATOM 545 C C . ARG A 1 70 ? -2.929 13.720 -1.735 1.00 73.19 70 ARG A C 1
ATOM 547 O O . ARG A 1 70 ? -2.293 12.898 -2.386 1.00 73.19 70 ARG A O 1
ATOM 554 N N . LEU A 1 71 ? -3.474 13.439 -0.553 1.00 72.81 71 LEU A N 1
ATOM 555 C CA . LEU A 1 71 ? -3.373 12.132 0.095 1.00 72.81 71 LEU A CA 1
ATOM 556 C C . LEU A 1 71 ? -4.129 11.046 -0.676 1.00 72.81 71 LEU A C 1
ATOM 558 O O . LEU A 1 71 ? -3.598 9.956 -0.847 1.00 72.81 71 LEU A O 1
ATOM 562 N N . GLN A 1 72 ? -5.322 11.339 -1.196 1.00 71.31 72 GLN A N 1
ATOM 563 C CA . GLN A 1 72 ? -6.071 10.415 -2.052 1.00 71.31 72 GLN A CA 1
ATOM 564 C C . GLN A 1 72 ? -5.313 10.097 -3.347 1.00 71.31 72 GLN A C 1
ATOM 566 O O . GLN A 1 72 ? -5.236 8.931 -3.726 1.00 71.31 72 GLN A O 1
ATOM 571 N N . GLY A 1 73 ? -4.692 11.095 -3.984 1.00 68.44 73 GLY A N 1
ATOM 572 C CA . GLY A 1 73 ? -3.834 10.879 -5.153 1.00 68.44 73 GLY A CA 1
ATOM 573 C C . GLY A 1 73 ? -2.603 10.024 -4.833 1.00 68.44 73 GLY A C 1
ATOM 574 O O . GLY A 1 73 ? -2.314 9.061 -5.541 1.00 68.44 73 GLY A O 1
ATOM 575 N N . ALA A 1 74 ? -1.916 10.318 -3.725 1.00 66.31 74 ALA A N 1
ATOM 576 C CA . ALA A 1 74 ? -0.736 9.570 -3.290 1.00 66.31 74 ALA A CA 1
ATOM 577 C C . ALA A 1 74 ? -1.063 8.125 -2.868 1.00 66.31 74 ALA A C 1
ATOM 579 O O . ALA A 1 74 ? -0.308 7.200 -3.164 1.00 66.31 74 ALA A O 1
ATOM 580 N N . MET A 1 75 ? -2.201 7.907 -2.203 1.00 61.94 75 MET A N 1
ATOM 581 C CA . MET A 1 75 ? -2.658 6.571 -1.816 1.00 61.94 75 MET A CA 1
ATOM 582 C C . MET A 1 75 ? -3.189 5.773 -3.006 1.00 61.94 75 MET A C 1
ATOM 584 O O . MET A 1 75 ? -2.929 4.576 -3.077 1.00 61.94 75 MET A O 1
ATOM 588 N N . GLY A 1 76 ? -3.857 6.417 -3.969 1.00 61.12 76 GLY A N 1
ATOM 589 C CA . GLY A 1 76 ? -4.273 5.780 -5.222 1.00 61.12 76 GLY A CA 1
ATOM 590 C C . GLY A 1 76 ? -3.087 5.195 -5.990 1.00 61.12 76 GLY A C 1
ATOM 591 O O . GLY A 1 76 ? -3.156 4.063 -6.462 1.00 61.12 76 GLY A O 1
ATOM 592 N N . LEU A 1 77 ? -1.955 5.907 -5.998 1.00 58.22 77 LEU A N 1
ATOM 593 C CA . LEU A 1 77 ? -0.697 5.430 -6.579 1.00 58.22 77 LEU A CA 1
ATOM 594 C C . LEU A 1 77 ? -0.034 4.285 -5.800 1.00 58.22 77 LEU A C 1
ATOM 596 O O . LEU A 1 77 ? 0.743 3.542 -6.382 1.00 58.22 77 LEU A O 1
ATOM 600 N N . ARG A 1 78 ? -0.318 4.114 -4.503 1.00 56.69 78 ARG A N 1
ATOM 601 C CA . ARG A 1 78 ? 0.142 2.944 -3.725 1.00 56.69 78 ARG A CA 1
ATOM 602 C C . ARG A 1 78 ? -0.808 1.751 -3.841 1.00 56.69 78 ARG A C 1
ATOM 604 O O . ARG A 1 78 ? -0.415 0.638 -3.513 1.00 56.69 78 ARG A O 1
ATOM 611 N N . ARG A 1 79 ? -2.044 1.977 -4.300 1.00 57.59 79 ARG A N 1
ATOM 612 C CA . ARG A 1 79 ? -3.092 0.956 -4.463 1.00 57.59 79 ARG A CA 1
ATOM 613 C C . ARG A 1 79 ? -3.137 0.334 -5.856 1.00 57.59 79 ARG A C 1
ATOM 615 O O . ARG A 1 79 ? -3.988 -0.519 -6.097 1.00 57.59 79 ARG A O 1
ATOM 622 N N . VAL A 1 80 ? -2.263 0.748 -6.777 1.00 60.09 80 VAL A N 1
ATOM 623 C CA . VAL A 1 80 ? -2.151 0.065 -8.069 1.00 60.09 80 VAL A CA 1
ATOM 624 C C . VAL A 1 80 ? -1.674 -1.361 -7.827 1.00 60.09 80 VAL A C 1
ATOM 626 O O . VAL A 1 80 ? -0.658 -1.595 -7.174 1.00 60.09 80 VAL A O 1
ATOM 629 N N . ASN A 1 81 ? -2.458 -2.318 -8.326 1.00 68.94 81 ASN A N 1
ATOM 630 C CA . ASN A 1 81 ? -2.153 -3.738 -8.240 1.00 68.94 81 ASN A CA 1
ATOM 631 C C . ASN A 1 81 ? -0.701 -3.959 -8.714 1.00 68.94 81 ASN A C 1
ATOM 633 O O . ASN A 1 81 ? -0.365 -3.494 -9.809 1.00 68.94 81 ASN A O 1
ATOM 637 N N . PRO A 1 82 ? 0.165 -4.649 -7.946 1.00 71.62 82 PRO A N 1
ATOM 638 C CA . PRO A 1 82 ? 1.564 -4.878 -8.322 1.00 71.62 82 PRO A CA 1
ATOM 639 C C . PRO A 1 82 ? 1.736 -5.505 -9.719 1.00 71.62 82 PRO A C 1
ATOM 641 O O . PRO A 1 82 ? 2.792 -5.363 -10.334 1.00 71.62 82 PRO A O 1
ATOM 644 N N . TRP A 1 83 ? 0.700 -6.156 -10.257 1.00 72.12 83 TRP A N 1
ATOM 645 C CA . TRP A 1 83 ? 0.651 -6.619 -11.648 1.00 72.12 83 TRP A CA 1
ATOM 646 C C . TRP A 1 83 ? 0.753 -5.504 -12.697 1.00 72.12 83 TRP A C 1
ATOM 648 O O . TRP A 1 83 ? 1.420 -5.691 -13.710 1.00 72.12 83 TRP A O 1
ATOM 658 N N . ILE A 1 84 ? 0.158 -4.333 -12.454 1.00 80.12 84 ILE A N 1
ATOM 659 C CA . ILE A 1 84 ? 0.207 -3.192 -13.382 1.00 80.12 84 ILE A CA 1
ATOM 660 C C . ILE A 1 84 ? 1.639 -2.654 -13.470 1.00 80.12 84 ILE A C 1
ATOM 662 O O . ILE A 1 84 ? 2.142 -2.419 -14.565 1.00 80.12 84 ILE A O 1
ATOM 666 N N . GLY A 1 85 ? 2.330 -2.535 -12.330 1.00 79.94 85 GLY A N 1
ATOM 667 C CA . GLY A 1 85 ? 3.739 -2.131 -12.301 1.00 79.94 85 GLY A CA 1
ATOM 668 C C . GLY A 1 85 ? 4.640 -3.095 -13.079 1.00 79.94 85 GLY A C 1
ATOM 669 O O . GLY A 1 85 ? 5.498 -2.660 -13.845 1.00 79.94 85 GLY A O 1
ATOM 670 N N . ARG A 1 86 ? 4.393 -4.408 -12.955 1.00 83.25 86 ARG A N 1
ATOM 671 C CA . ARG A 1 86 ? 5.100 -5.440 -13.732 1.00 83.25 86 ARG A CA 1
ATOM 672 C C . ARG A 1 86 ? 4.813 -5.348 -15.231 1.00 83.25 86 ARG A C 1
ATOM 674 O O . ARG A 1 86 ? 5.746 -5.460 -16.017 1.00 83.25 86 ARG A O 1
ATOM 681 N N . ALA A 1 87 ? 3.563 -5.109 -15.626 1.00 85.38 87 ALA A N 1
ATOM 682 C CA . ALA A 1 87 ? 3.185 -4.960 -17.032 1.00 85.38 87 ALA A CA 1
ATOM 683 C C . ALA A 1 87 ? 3.841 -3.729 -17.679 1.00 85.38 87 ALA A C 1
ATOM 685 O O . ALA A 1 87 ? 4.377 -3.824 -18.782 1.00 85.38 87 ALA A O 1
ATOM 686 N N . VAL A 1 88 ? 3.876 -2.594 -16.971 1.00 87.44 88 VAL A N 1
ATOM 687 C CA . VAL A 1 88 ? 4.567 -1.380 -17.433 1.00 87.44 88 VAL A CA 1
ATOM 688 C C . VAL A 1 88 ? 6.068 -1.638 -17.585 1.00 87.44 88 VAL A C 1
ATOM 690 O O . VAL A 1 88 ? 6.622 -1.362 -18.647 1.00 87.44 88 VAL A O 1
ATOM 693 N N . ALA A 1 89 ? 6.716 -2.240 -16.584 1.00 85.88 89 ALA A N 1
ATOM 694 C CA . ALA A 1 89 ? 8.135 -2.590 -16.663 1.00 85.88 89 ALA A CA 1
ATOM 695 C C . ALA A 1 89 ? 8.440 -3.554 -17.826 1.00 85.88 89 ALA A C 1
ATOM 697 O O . ALA A 1 89 ? 9.392 -3.333 -18.571 1.00 85.88 89 ALA A O 1
ATOM 698 N N . ALA A 1 90 ? 7.606 -4.579 -18.030 1.00 89.31 90 ALA A N 1
ATOM 699 C CA . ALA A 1 90 ? 7.746 -5.512 -19.146 1.00 89.31 90 ALA A CA 1
ATOM 700 C C . ALA A 1 90 ? 7.594 -4.808 -20.503 1.00 89.31 90 ALA A C 1
ATOM 702 O O . ALA A 1 90 ? 8.402 -5.035 -21.399 1.00 89.31 90 ALA A O 1
ATOM 703 N N . SER A 1 91 ? 6.616 -3.909 -20.648 1.00 89.50 91 SER A N 1
ATOM 704 C CA . SER A 1 91 ? 6.428 -3.144 -21.888 1.00 89.50 91 SER A CA 1
ATOM 705 C C . SER A 1 91 ? 7.617 -2.231 -22.209 1.00 89.50 91 SER A C 1
ATOM 707 O O . SER A 1 91 ? 8.033 -2.162 -23.361 1.00 89.50 91 SER A O 1
ATOM 709 N N . LEU A 1 92 ? 8.223 -1.603 -21.194 1.00 90.81 92 LEU A N 1
ATOM 710 C CA . LEU A 1 92 ? 9.449 -0.811 -21.333 1.00 90.81 92 LEU A CA 1
ATOM 711 C C . LEU A 1 92 ? 10.627 -1.667 -21.799 1.00 90.81 92 LEU A C 1
ATOM 713 O O . LEU A 1 92 ? 11.325 -1.279 -22.731 1.00 90.81 92 LEU A O 1
ATOM 717 N N . LEU A 1 93 ? 10.827 -2.844 -21.200 1.00 89.69 93 LEU A N 1
ATOM 718 C CA . LEU A 1 93 ? 11.881 -3.773 -21.616 1.00 89.69 93 LEU A CA 1
ATOM 719 C C . LEU A 1 93 ? 11.680 -4.264 -23.053 1.00 89.69 93 LEU A C 1
ATOM 721 O O . LEU A 1 93 ? 12.645 -4.333 -23.805 1.00 89.69 93 LEU A O 1
ATOM 725 N N . ILE A 1 94 ? 10.440 -4.560 -23.451 1.00 88.19 94 ILE A N 1
ATOM 726 C CA . ILE A 1 94 ? 10.117 -4.974 -24.822 1.00 88.19 94 ILE A CA 1
ATOM 727 C C . ILE A 1 94 ? 10.365 -3.824 -25.803 1.00 88.19 94 ILE A C 1
ATOM 729 O O . ILE A 1 94 ? 10.998 -4.036 -26.832 1.00 88.19 94 ILE A O 1
ATOM 733 N N . ALA A 1 95 ? 9.923 -2.604 -25.487 1.00 85.81 95 ALA A N 1
ATOM 734 C CA . ALA A 1 95 ? 10.127 -1.438 -26.344 1.00 85.81 95 ALA A CA 1
ATOM 735 C C . ALA A 1 95 ? 11.618 -1.099 -26.514 1.00 85.81 95 ALA A C 1
ATOM 737 O O . ALA A 1 95 ? 12.070 -0.844 -27.629 1.00 85.81 95 ALA A O 1
ATOM 738 N N . LEU A 1 96 ? 12.391 -1.148 -25.424 1.00 84.12 96 LEU A N 1
ATOM 739 C CA . LEU A 1 96 ? 13.837 -0.919 -25.446 1.00 84.12 96 LEU A CA 1
ATOM 740 C C . LEU A 1 96 ? 14.587 -2.054 -26.152 1.00 84.12 96 LEU A C 1
ATOM 742 O O . LEU A 1 96 ? 15.492 -1.788 -26.937 1.00 84.12 96 LEU A O 1
ATOM 746 N N . GLY A 1 97 ? 14.200 -3.308 -25.911 1.00 79.75 97 GLY A N 1
ATOM 747 C CA . GLY A 1 97 ? 14.806 -4.476 -26.547 1.00 79.75 97 GLY A CA 1
ATOM 748 C C . GLY A 1 97 ? 14.541 -4.523 -28.051 1.00 79.75 97 GLY A C 1
ATOM 749 O O . GLY A 1 97 ? 15.456 -4.771 -28.830 1.00 79.75 97 GLY A O 1
ATOM 750 N N . TRP A 1 98 ? 13.313 -4.221 -28.476 1.00 79.88 98 TRP A N 1
ATOM 751 C CA . TRP A 1 98 ? 12.956 -4.169 -29.892 1.00 79.88 98 TRP A CA 1
ATOM 752 C C . TRP A 1 98 ? 13.603 -2.974 -30.603 1.00 79.88 98 TRP A C 1
ATOM 754 O O . TRP A 1 98 ? 14.193 -3.138 -31.669 1.00 79.88 98 TRP A O 1
ATOM 764 N N . GLY A 1 99 ? 13.555 -1.780 -30.000 1.00 71.62 99 GLY A N 1
ATOM 765 C CA . GLY A 1 99 ? 14.168 -0.576 -30.568 1.00 71.62 99 GLY A CA 1
ATOM 766 C C . GLY A 1 99 ? 15.698 -0.640 -30.634 1.00 71.62 99 GLY A C 1
ATOM 767 O O . GLY A 1 99 ? 16.291 -0.177 -31.606 1.00 71.62 99 GLY A O 1
ATOM 768 N N . GLY A 1 100 ? 16.345 -1.250 -29.637 1.00 71.75 100 GLY A N 1
ATOM 769 C CA . GLY A 1 100 ? 17.799 -1.431 -29.610 1.00 71.75 100 GLY A CA 1
ATOM 770 C C . GLY A 1 100 ? 18.307 -2.454 -30.628 1.00 71.75 100 GLY A C 1
ATOM 771 O O . GLY A 1 100 ? 19.383 -2.264 -31.192 1.00 71.75 100 GLY A O 1
ATOM 772 N N . ASN A 1 101 ? 17.525 -3.502 -30.908 1.00 71.44 101 ASN A N 1
ATOM 773 C CA . ASN A 1 101 ? 17.892 -4.532 -31.882 1.00 71.44 101 ASN A CA 1
ATOM 774 C C . ASN A 1 101 ? 17.986 -3.962 -33.308 1.00 71.44 101 ASN A C 1
ATOM 776 O O . ASN A 1 101 ? 18.957 -4.216 -34.014 1.00 71.44 101 ASN A O 1
ATOM 780 N N . GLU A 1 102 ? 17.037 -3.112 -33.710 1.00 68.94 102 GLU A N 1
ATOM 781 C CA . GLU A 1 102 ? 17.069 -2.513 -35.051 1.00 68.94 102 GLU A CA 1
ATOM 782 C C . GLU A 1 102 ? 18.231 -1.518 -35.220 1.00 68.94 102 GLU A C 1
ATOM 784 O O . GLU A 1 102 ? 18.860 -1.469 -36.277 1.00 68.94 102 GLU A O 1
ATOM 789 N N . ALA A 1 103 ? 18.576 -0.771 -34.166 1.00 67.94 103 ALA A N 1
ATOM 790 C CA . ALA A 1 103 ? 19.731 0.125 -34.182 1.00 67.94 103 ALA A CA 1
ATOM 791 C C . ALA A 1 103 ? 21.058 -0.644 -34.309 1.00 67.94 103 ALA A C 1
ATOM 793 O O . ALA A 1 103 ? 21.944 -0.227 -35.055 1.00 67.94 103 ALA A O 1
ATOM 794 N N . LEU A 1 104 ? 21.184 -1.789 -33.630 1.00 65.62 104 LEU A N 1
ATOM 795 C CA . LEU A 1 104 ? 22.370 -2.641 -33.733 1.00 65.62 104 LEU A CA 1
ATOM 796 C C . LEU A 1 104 ? 22.489 -3.274 -35.128 1.00 65.62 104 LEU A C 1
ATOM 798 O O . LEU A 1 104 ? 23.576 -3.291 -35.702 1.00 65.62 104 LEU A O 1
ATOM 802 N N . ARG A 1 105 ? 21.361 -3.683 -35.723 1.00 64.88 105 ARG A N 1
ATOM 803 C CA . ARG A 1 105 ? 21.295 -4.198 -37.100 1.00 64.88 105 ARG A CA 1
ATOM 804 C C . ARG A 1 105 ? 21.751 -3.175 -38.141 1.00 64.88 105 ARG A C 1
ATOM 806 O O . ARG A 1 105 ? 22.431 -3.540 -39.097 1.00 64.88 105 ARG A O 1
ATOM 813 N N . GLN A 1 106 ? 21.414 -1.897 -37.962 1.00 64.38 106 GLN A N 1
ATOM 814 C CA . GLN A 1 106 ? 21.871 -0.823 -38.855 1.00 64.38 106 GLN A CA 1
ATOM 815 C C . GLN A 1 106 ? 23.380 -0.562 -38.736 1.00 64.38 106 GLN A C 1
ATOM 817 O O . GLN A 1 106 ? 24.031 -0.272 -39.741 1.00 64.38 106 GLN A O 1
ATOM 822 N N . ILE A 1 107 ? 23.957 -0.713 -37.539 1.00 64.38 107 ILE A N 1
ATOM 823 C CA . ILE A 1 107 ? 25.410 -0.615 -37.318 1.00 64.38 107 ILE A CA 1
ATOM 824 C C . ILE A 1 107 ? 26.143 -1.816 -37.942 1.00 64.38 107 ILE A C 1
ATOM 826 O O . ILE A 1 107 ? 27.188 -1.647 -38.565 1.00 64.38 107 ILE A O 1
ATOM 830 N N . GLU A 1 108 ? 25.589 -3.028 -37.850 1.00 62.53 108 GLU A N 1
ATOM 831 C CA . GLU A 1 108 ? 26.152 -4.206 -38.528 1.00 62.53 108 GLU A CA 1
ATOM 832 C C . GLU A 1 108 ? 26.066 -4.101 -40.056 1.00 62.53 108 GLU A C 1
ATOM 834 O O . GLU A 1 108 ? 27.029 -4.428 -40.742 1.00 62.53 108 GLU A O 1
ATOM 839 N N . GLN A 1 109 ? 24.961 -3.589 -40.605 1.00 59.44 109 GLN A N 1
ATOM 840 C CA . GLN A 1 109 ? 24.810 -3.385 -42.052 1.00 59.44 109 GLN A CA 1
ATOM 841 C C . GLN A 1 109 ? 25.721 -2.281 -42.599 1.00 59.44 109 GLN A C 1
ATOM 843 O O . GLN A 1 109 ? 26.213 -2.401 -43.717 1.00 59.44 109 GLN A O 1
ATOM 848 N N . SER A 1 110 ? 25.995 -1.233 -41.818 1.00 59.03 110 SER A N 1
ATOM 849 C CA . SER A 1 110 ? 26.958 -0.188 -42.201 1.00 59.03 110 SER A CA 1
ATOM 850 C C . SER A 1 110 ? 28.418 -0.638 -42.061 1.00 59.03 110 SER A C 1
ATOM 852 O O . SER A 1 110 ? 29.269 -0.155 -42.803 1.00 59.03 110 SER A O 1
ATOM 854 N N . ASN A 1 111 ? 28.692 -1.624 -41.200 1.00 56.75 111 ASN A N 1
ATOM 855 C CA . ASN A 1 111 ? 29.947 -2.384 -41.179 1.00 56.75 111 ASN A CA 1
ATOM 856 C C . ASN A 1 111 ? 29.977 -3.545 -42.187 1.00 56.75 111 ASN A C 1
ATOM 858 O O . ASN A 1 111 ? 30.999 -4.221 -42.303 1.00 56.75 111 ASN A O 1
ATOM 862 N N . GLY A 1 112 ? 28.903 -3.744 -42.959 1.00 54.19 112 GLY A N 1
ATOM 863 C CA . GLY A 1 112 ? 28.829 -4.624 -44.124 1.00 54.19 112 GLY A CA 1
ATOM 864 C C . GLY A 1 112 ? 29.646 -4.097 -45.303 1.00 54.19 112 GLY A C 1
ATOM 865 O O . GLY A 1 112 ? 29.195 -4.137 -46.446 1.00 54.19 112 GLY A O 1
ATOM 866 N N . ALA A 1 113 ? 30.851 -3.587 -45.035 1.00 59.22 113 ALA A N 1
ATOM 867 C CA . ALA A 1 113 ? 31.889 -3.538 -46.038 1.00 59.22 113 ALA A CA 1
ATOM 868 C C . ALA A 1 113 ? 32.031 -4.967 -46.558 1.00 59.22 113 ALA A C 1
ATOM 870 O O . ALA A 1 113 ? 32.290 -5.894 -45.786 1.00 59.22 113 ALA A O 1
ATOM 871 N N . VAL A 1 114 ? 31.785 -5.132 -47.857 1.00 58.53 114 VAL A N 1
ATOM 872 C CA . VAL A 1 114 ? 32.143 -6.324 -48.623 1.00 58.53 114 VAL A CA 1
ATOM 873 C C . VAL A 1 114 ? 33.468 -6.838 -48.048 1.00 58.53 114 VAL A C 1
ATOM 875 O O . VAL A 1 114 ? 34.417 -6.045 -48.013 1.00 58.53 114 VAL A O 1
ATOM 878 N N . PRO A 1 115 ? 33.532 -8.068 -47.488 1.00 66.44 115 PRO A N 1
ATOM 879 C CA . PRO A 1 115 ? 34.754 -8.532 -46.844 1.00 66.44 115 PRO A CA 1
ATOM 880 C C . PRO A 1 115 ? 35.897 -8.310 -47.830 1.00 66.44 115 PRO A C 1
ATOM 882 O O . PRO A 1 115 ? 35.698 -8.528 -49.019 1.00 66.44 115 PRO A O 1
ATOM 885 N N . VAL A 1 116 ? 37.053 -7.820 -47.371 1.00 64.31 116 VAL A N 1
ATOM 886 C CA . VAL A 1 116 ? 38.159 -7.353 -48.243 1.00 64.31 116 VAL A CA 1
ATOM 887 C C . VAL A 1 116 ? 38.523 -8.373 -49.336 1.00 64.31 116 VAL A C 1
ATOM 889 O O . VAL A 1 116 ? 38.991 -7.999 -50.402 1.00 64.31 116 VAL A O 1
ATOM 892 N N . PHE A 1 117 ? 38.218 -9.650 -49.102 1.00 65.44 117 PHE A N 1
ATOM 893 C CA . PHE A 1 117 ? 38.448 -10.771 -50.005 1.00 65.44 117 PHE A CA 1
ATOM 894 C C . PHE A 1 117 ? 37.230 -11.213 -50.828 1.00 65.44 117 PHE A C 1
ATOM 896 O O . PHE A 1 117 ? 37.278 -12.284 -51.412 1.00 65.44 117 PHE A O 1
ATOM 903 N N . ALA A 1 118 ? 36.113 -10.485 -50.863 1.00 73.06 118 ALA A N 1
ATOM 904 C CA . ALA A 1 118 ? 34.942 -10.925 -51.625 1.00 73.06 118 ALA A CA 1
ATOM 905 C C . ALA A 1 118 ? 35.197 -10.858 -53.132 1.00 73.06 118 ALA A C 1
ATOM 907 O O . ALA A 1 118 ? 34.723 -11.722 -53.861 1.00 73.06 118 ALA A O 1
ATOM 908 N N . ASN A 1 119 ? 35.972 -9.863 -53.573 1.00 69.38 119 ASN A N 1
ATOM 909 C CA . ASN A 1 119 ? 36.405 -9.753 -54.962 1.00 69.38 119 ASN A CA 1
ATOM 910 C C . ASN A 1 119 ? 37.401 -10.876 -55.283 1.00 69.38 119 ASN A C 1
ATOM 912 O O . ASN A 1 119 ? 37.163 -11.632 -56.214 1.00 69.38 119 ASN A O 1
ATOM 916 N N . GLU A 1 120 ? 38.416 -11.089 -54.434 1.00 73.56 120 GLU A N 1
ATOM 917 C CA . GLU A 1 120 ? 39.339 -12.230 -54.549 1.00 73.56 120 GLU A CA 1
ATOM 918 C C . GLU A 1 120 ? 38.619 -13.592 -54.551 1.00 73.56 120 GLU A C 1
ATOM 920 O O . GLU A 1 120 ? 38.982 -14.495 -55.298 1.00 73.56 120 GLU A O 1
ATOM 925 N N . ALA A 1 121 ? 37.589 -13.763 -53.719 1.00 76.38 121 ALA A N 1
ATOM 926 C CA . ALA A 1 121 ? 36.811 -14.994 -53.640 1.00 76.38 121 ALA A CA 1
ATOM 927 C C . ALA A 1 121 ? 35.911 -15.180 -54.869 1.00 76.38 121 ALA A C 1
ATOM 929 O O . ALA A 1 121 ? 35.744 -16.309 -55.330 1.00 76.38 121 ALA A O 1
ATOM 930 N N . ALA A 1 122 ? 35.349 -14.096 -55.411 1.00 79.44 122 ALA A N 1
ATOM 931 C CA . ALA A 1 122 ? 34.576 -14.126 -56.647 1.00 79.44 122 ALA A CA 1
ATOM 932 C C . ALA A 1 122 ? 35.462 -14.451 -57.862 1.00 79.44 122 ALA A C 1
ATOM 934 O O . ALA A 1 122 ? 35.066 -15.280 -58.682 1.00 79.44 122 ALA A O 1
ATOM 935 N N . ASP A 1 123 ? 36.669 -13.885 -57.932 1.00 76.75 123 ASP A N 1
ATOM 936 C CA . ASP A 1 123 ? 37.655 -14.159 -58.986 1.00 76.75 123 ASP A CA 1
ATOM 937 C C . ASP A 1 123 ? 38.223 -15.583 -58.894 1.00 76.75 123 ASP A C 1
ATOM 939 O O . ASP A 1 123 ? 38.329 -16.297 -59.894 1.00 76.75 123 ASP A O 1
ATOM 943 N N . ALA A 1 124 ? 38.522 -16.068 -57.686 1.00 76.56 124 ALA A N 1
ATOM 944 C CA . ALA A 1 124 ? 38.928 -17.459 -57.494 1.00 76.56 124 ALA A CA 1
ATOM 945 C C . ALA A 1 124 ? 37.803 -18.434 -57.885 1.00 76.56 124 ALA A C 1
ATOM 947 O O . ALA A 1 124 ? 38.055 -19.474 -58.497 1.00 76.56 124 ALA A O 1
ATOM 948 N N . HIS A 1 125 ? 36.549 -18.097 -57.572 1.00 75.00 125 HIS A N 1
ATOM 949 C CA . HIS A 1 125 ? 35.398 -18.922 -57.922 1.00 75.00 125 HIS A CA 1
ATOM 950 C C . HIS A 1 125 ? 35.113 -18.924 -59.431 1.00 75.00 125 HIS A C 1
ATOM 952 O O . HIS A 1 125 ? 34.826 -19.984 -59.987 1.00 75.00 125 HIS A O 1
ATOM 958 N N . SER A 1 126 ? 35.215 -17.781 -60.118 1.00 77.19 126 SER A N 1
ATOM 959 C CA . SER A 1 126 ? 35.044 -17.715 -61.578 1.00 77.19 126 SER A CA 1
ATOM 960 C C . SER A 1 126 ? 36.110 -18.538 -62.306 1.00 77.19 126 SER A C 1
ATOM 962 O O . SER A 1 126 ? 35.788 -19.258 -63.251 1.00 77.19 126 SER A O 1
ATOM 964 N N . THR A 1 127 ? 37.341 -18.535 -61.787 1.00 74.81 127 THR A N 1
ATOM 965 C CA . THR A 1 127 ? 38.439 -19.375 -62.281 1.00 74.81 127 THR A CA 1
ATOM 966 C C . THR A 1 127 ? 38.111 -20.865 -62.149 1.00 74.81 127 THR A C 1
ATOM 968 O O . THR A 1 127 ? 38.347 -21.628 -63.080 1.00 74.81 127 THR A O 1
ATOM 971 N N . ILE A 1 128 ? 37.520 -21.293 -61.027 1.00 69.62 128 ILE A N 1
ATOM 972 C CA . ILE A 1 128 ? 37.145 -22.701 -60.805 1.00 69.62 128 ILE A CA 1
ATOM 973 C C . ILE A 1 128 ? 35.962 -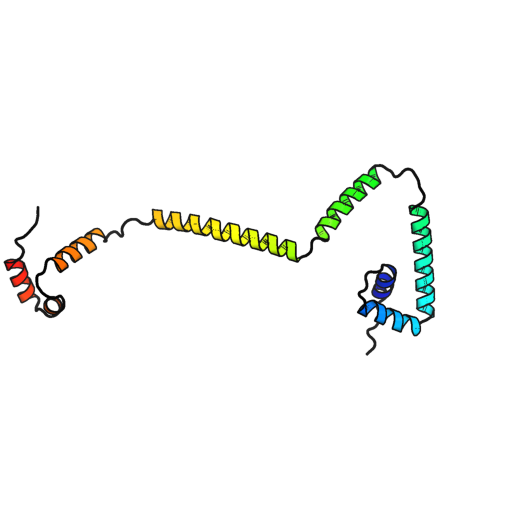23.121 -61.684 1.00 69.62 128 ILE A C 1
ATOM 975 O O . ILE A 1 128 ? 35.966 -24.225 -62.218 1.00 69.62 128 ILE A O 1
ATOM 979 N N . VAL A 1 129 ? 34.955 -22.262 -61.856 1.00 73.81 129 VAL A N 1
ATOM 980 C CA . VAL A 1 129 ? 33.776 -22.571 -62.686 1.00 73.81 129 VAL A CA 1
ATOM 981 C C . VAL A 1 129 ? 34.118 -22.612 -64.180 1.00 73.81 129 VAL A C 1
ATOM 983 O O . VAL A 1 129 ? 33.462 -23.328 -64.932 1.00 73.81 129 VAL A O 1
ATOM 986 N N . GLY A 1 130 ? 35.147 -21.879 -64.615 1.00 70.69 130 GLY A N 1
ATOM 987 C CA . GLY A 1 130 ? 35.642 -21.905 -65.995 1.00 70.69 130 GLY A CA 1
ATOM 988 C C . GLY A 1 130 ? 36.477 -23.139 -66.357 1.00 70.69 130 GLY A C 1
ATOM 989 O O . GLY A 1 130 ? 36.785 -23.337 -67.532 1.00 70.69 130 GLY A O 1
ATOM 990 N N . LEU A 1 131 ? 36.849 -23.972 -65.381 1.00 72.06 131 LEU A N 1
ATOM 991 C CA . LEU A 1 131 ? 37.558 -25.223 -65.630 1.00 72.06 131 LEU A CA 1
ATOM 992 C C . LEU A 1 131 ? 36.567 -26.294 -66.105 1.00 72.06 131 LEU A C 1
ATOM 994 O O . LEU A 1 131 ? 35.693 -26.719 -65.357 1.00 72.06 131 LEU A O 1
ATOM 998 N N . ASP A 1 132 ? 36.756 -26.803 -67.322 1.00 70.56 132 ASP A N 1
ATOM 999 C CA . ASP A 1 132 ? 35.979 -27.926 -67.884 1.00 70.56 132 ASP A CA 1
ATOM 1000 C C . ASP A 1 132 ? 36.402 -29.294 -67.294 1.00 70.56 132 ASP A C 1
ATOM 1002 O O . ASP A 1 132 ? 36.293 -30.340 -67.930 1.00 70.56 132 ASP A O 1
ATOM 1006 N N . MET A 1 133 ? 36.947 -29.292 -66.071 1.00 66.25 133 MET A N 1
ATOM 1007 C CA . MET A 1 133 ? 37.402 -30.483 -65.359 1.00 66.25 133 MET A CA 1
ATOM 1008 C C . MET A 1 133 ? 36.835 -30.517 -63.937 1.00 66.25 133 MET A C 1
ATOM 1010 O O . MET A 1 133 ? 36.713 -29.482 -63.277 1.00 66.25 133 MET A O 1
ATOM 1014 N N . PRO A 1 134 ? 36.488 -31.703 -63.423 1.00 74.88 134 PRO A N 1
ATOM 1015 C CA . PRO A 1 134 ? 35.897 -31.815 -62.106 1.00 74.88 134 PRO A CA 1
ATOM 1016 C C . PRO A 1 134 ? 36.891 -31.513 -60.971 1.00 74.88 134 PRO A C 1
ATOM 1018 O O . PRO A 1 134 ? 38.059 -31.898 -61.007 1.00 74.88 134 PRO A O 1
ATOM 1021 N N . ILE A 1 135 ? 36.399 -30.882 -59.898 1.00 68.19 135 ILE A N 1
ATOM 1022 C CA . ILE A 1 135 ? 37.213 -30.345 -58.786 1.00 68.19 135 ILE A CA 1
ATOM 1023 C C . ILE A 1 135 ? 38.112 -31.410 -58.126 1.00 68.19 135 ILE A C 1
ATOM 1025 O O . ILE A 1 135 ? 39.227 -31.110 -57.702 1.00 68.19 135 ILE A O 1
ATOM 1029 N N . TRP A 1 136 ? 37.673 -32.669 -58.053 1.00 73.62 136 TRP A N 1
ATOM 1030 C CA . TRP A 1 136 ? 38.468 -33.753 -57.459 1.00 73.62 136 TRP A CA 1
ATOM 1031 C C . TRP A 1 136 ? 39.699 -34.139 -58.290 1.00 73.62 136 TRP A C 1
ATOM 1033 O O . TRP A 1 136 ? 40.666 -34.651 -57.734 1.00 73.62 136 TRP A O 1
ATOM 1043 N N . GLU A 1 137 ? 39.688 -33.877 -59.595 1.00 71.88 137 GLU A N 1
ATOM 1044 C CA . GLU A 1 137 ? 40.817 -34.132 -60.493 1.00 71.88 137 GLU A CA 1
ATOM 1045 C C . GLU A 1 137 ? 41.881 -33.033 -60.360 1.00 71.88 137 GLU A C 1
ATOM 1047 O O . GLU A 1 137 ? 43.073 -33.322 -60.365 1.00 71.88 137 GLU A O 1
ATOM 1052 N N . VAL A 1 138 ? 41.455 -31.791 -60.095 1.00 66.38 138 VAL A N 1
ATOM 1053 C CA . VAL A 1 138 ? 42.340 -30.662 -59.749 1.00 66.38 138 VAL A CA 1
ATOM 1054 C C . VAL A 1 138 ? 43.017 -30.878 -58.392 1.00 66.38 138 VAL A C 1
ATOM 1056 O O . VAL A 1 138 ? 44.209 -30.620 -58.244 1.00 66.38 138 VAL A O 1
ATOM 1059 N N . LEU A 1 139 ? 42.273 -31.377 -57.399 1.00 69.56 139 LEU A N 1
ATOM 1060 C CA . LEU A 1 139 ? 42.774 -31.585 -56.033 1.00 69.56 139 LEU A CA 1
ATOM 1061 C C . LEU A 1 139 ? 43.786 -32.735 -55.910 1.00 69.56 139 LEU A C 1
ATOM 1063 O O . LEU A 1 139 ? 44.546 -32.767 -54.945 1.00 69.56 139 LEU A O 1
ATOM 1067 N N . MET A 1 140 ? 43.789 -33.673 -56.861 1.00 71.75 140 MET A N 1
ATOM 1068 C CA . MET A 1 140 ? 44.663 -34.854 -56.863 1.00 71.75 140 MET A CA 1
ATOM 1069 C C . MET A 1 140 ? 45.794 -34.765 -57.900 1.00 71.75 140 MET A C 1
ATOM 1071 O O . MET A 1 140 ? 46.610 -35.682 -57.993 1.00 71.75 140 MET A O 1
ATOM 1075 N N . ALA A 1 141 ? 45.851 -33.685 -58.685 1.00 68.38 141 ALA A N 1
ATOM 1076 C CA . ALA A 1 141 ? 46.859 -33.490 -59.719 1.00 68.38 141 ALA A CA 1
ATOM 1077 C C . ALA A 1 141 ? 48.222 -33.106 -59.122 1.00 68.38 141 ALA A C 1
ATOM 1079 O O . ALA A 1 141 ? 48.323 -32.256 -58.235 1.00 68.38 141 ALA A O 1
ATOM 1080 N N . GLU A 1 142 ? 49.304 -33.682 -59.653 1.00 70.88 142 GLU A N 1
ATOM 1081 C CA . GLU A 1 142 ? 50.653 -33.238 -59.303 1.00 70.88 142 GLU A CA 1
ATOM 1082 C C . GLU A 1 142 ? 50.877 -31.792 -59.782 1.00 70.88 142 GLU A C 1
ATOM 1084 O O . GLU A 1 142 ? 50.493 -31.454 -60.909 1.00 70.88 142 GLU A O 1
ATOM 1089 N N . PRO A 1 143 ? 51.558 -30.936 -58.999 1.00 69.12 143 PRO A N 1
ATOM 1090 C CA . PRO A 1 143 ? 51.686 -29.505 -59.293 1.00 69.12 143 PRO A CA 1
ATOM 1091 C C . PRO A 1 143 ? 52.326 -29.211 -60.661 1.00 69.12 143 PRO A C 1
ATOM 1093 O O . PRO A 1 143 ? 51.992 -28.215 -61.299 1.00 69.12 143 PRO A O 1
ATOM 1096 N N . ALA A 1 144 ? 53.196 -30.097 -61.158 1.00 70.31 144 ALA A N 1
ATOM 1097 C CA . ALA A 1 144 ? 53.797 -29.976 -62.488 1.00 70.31 144 ALA A CA 1
ATOM 1098 C C . ALA A 1 144 ? 52.788 -30.214 -63.629 1.00 70.31 144 ALA A C 1
ATOM 1100 O O . ALA A 1 144 ? 52.841 -29.540 -64.658 1.00 70.31 144 ALA A O 1
ATOM 1101 N N . SER A 1 145 ? 51.846 -31.143 -63.440 1.00 65.69 145 SER A N 1
ATOM 1102 C CA . SER A 1 145 ? 50.787 -31.439 -64.412 1.00 65.69 145 SER A CA 1
ATOM 1103 C C . SER A 1 145 ? 49.745 -30.319 -64.474 1.00 65.69 145 SER A C 1
ATOM 1105 O O . SER A 1 145 ? 49.330 -29.922 -65.563 1.00 65.69 145 SER A O 1
ATOM 1107 N N . LEU A 1 146 ? 49.421 -29.731 -63.317 1.00 68.00 146 LEU A N 1
ATOM 1108 C CA . LEU A 1 146 ? 48.544 -28.569 -63.214 1.00 68.00 146 LEU A CA 1
ATOM 1109 C C . LEU A 1 146 ? 49.170 -27.339 -63.887 1.00 68.00 146 LEU A C 1
ATOM 1111 O O . LEU A 1 146 ? 48.506 -26.660 -64.664 1.00 68.00 146 LEU A O 1
ATOM 1115 N N . ALA A 1 147 ? 50.466 -27.091 -63.668 1.00 70.75 147 ALA A N 1
ATOM 1116 C CA . ALA A 1 147 ? 51.182 -25.994 -64.319 1.00 70.75 147 ALA A CA 1
ATOM 1117 C C . ALA A 1 147 ? 51.220 -26.142 -65.852 1.00 70.75 147 ALA A C 1
ATOM 1119 O O . ALA A 1 147 ? 51.024 -25.165 -66.570 1.00 70.75 147 ALA A O 1
ATOM 1120 N N . ALA A 1 148 ? 51.424 -27.360 -66.366 1.00 69.88 148 ALA A N 1
ATOM 1121 C CA . ALA A 1 148 ? 51.422 -27.625 -67.805 1.00 69.88 148 ALA A CA 1
ATOM 1122 C C . ALA A 1 148 ? 50.027 -27.466 -68.438 1.00 69.88 148 ALA A C 1
ATOM 1124 O O . ALA A 1 148 ? 49.907 -26.950 -69.550 1.00 69.88 148 ALA A O 1
ATOM 1125 N N . PHE A 1 149 ? 48.972 -27.879 -67.732 1.00 69.44 149 PHE A N 1
ATOM 1126 C CA . PHE A 1 149 ? 47.586 -27.693 -68.160 1.00 69.44 149 PHE A CA 1
ATOM 1127 C C . PHE A 1 149 ? 47.198 -26.209 -68.190 1.00 69.44 149 PHE A C 1
ATOM 1129 O O . PHE A 1 149 ? 46.689 -25.728 -69.202 1.00 69.44 149 PHE A O 1
ATOM 1136 N N . LEU A 1 150 ? 47.518 -25.464 -67.128 1.00 71.06 150 LEU A N 1
ATOM 1137 C CA . LEU A 1 150 ? 47.274 -24.023 -67.057 1.00 71.06 150 LEU A CA 1
ATOM 1138 C C . LEU A 1 150 ? 48.099 -23.251 -68.091 1.00 71.06 150 LEU A C 1
ATOM 1140 O O . LEU A 1 150 ? 47.588 -22.315 -68.683 1.00 71.06 150 LEU A O 1
ATOM 1144 N N . ALA A 1 151 ? 49.329 -23.660 -68.399 1.00 74.56 151 ALA A N 1
ATOM 1145 C CA . ALA A 1 151 ? 50.098 -23.051 -69.488 1.00 74.56 151 ALA A CA 1
ATOM 1146 C C . ALA A 1 151 ? 49.484 -23.322 -70.875 1.00 74.56 151 ALA A C 1
ATOM 1148 O O . ALA A 1 151 ? 49.658 -22.531 -71.798 1.00 74.56 151 ALA A O 1
ATOM 1149 N N . ARG A 1 152 ? 48.767 -24.441 -71.033 1.00 71.50 152 ARG A N 1
ATOM 1150 C CA . ARG A 1 152 ? 48.099 -24.823 -72.284 1.00 71.50 152 ARG A CA 1
ATOM 1151 C C . ARG A 1 152 ? 46.738 -24.151 -72.469 1.00 71.50 152 ARG A C 1
ATOM 1153 O O . ARG A 1 152 ? 46.338 -23.922 -73.606 1.00 71.50 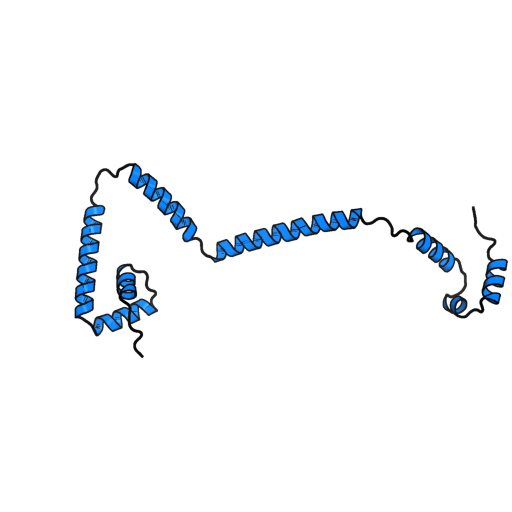152 ARG A O 1
ATOM 1160 N N . HIS A 1 153 ? 46.040 -23.871 -71.372 1.00 67.25 153 HIS A N 1
ATOM 1161 C CA . HIS A 1 153 ? 44.676 -23.332 -71.363 1.00 67.25 153 HIS A CA 1
ATOM 1162 C C . HIS A 1 153 ? 44.565 -21.897 -70.822 1.00 67.25 153 HIS A C 1
ATOM 1164 O O . HIS A 1 153 ? 43.502 -21.298 -70.913 1.00 67.25 153 HIS A O 1
ATOM 1170 N N . GLY A 1 154 ? 45.642 -21.324 -70.288 1.00 60.06 154 GLY A N 1
ATOM 1171 C CA . GLY A 1 154 ? 45.651 -20.034 -69.591 1.00 60.06 154 GLY A CA 1
ATOM 1172 C C . GLY A 1 154 ? 45.751 -18.796 -70.479 1.00 60.06 154 GLY A C 1
ATOM 1173 O O . GLY A 1 154 ? 45.931 -17.709 -69.946 1.00 60.06 154 GLY A O 1
ATOM 1174 N N . ASP A 1 155 ? 45.643 -18.932 -71.804 1.00 53.34 155 ASP A N 1
ATOM 1175 C CA . ASP A 1 155 ? 45.677 -17.780 -72.724 1.00 53.34 155 ASP A CA 1
ATOM 1176 C C . ASP A 1 155 ? 44.284 -17.180 -72.992 1.00 53.34 155 ASP A C 1
ATOM 1178 O O . ASP A 1 155 ? 44.111 -16.261 -73.792 1.00 53.34 155 ASP A O 1
ATOM 1182 N N . THR A 1 156 ? 43.251 -17.669 -72.304 1.00 55.25 156 THR A N 1
ATOM 1183 C CA . THR A 1 156 ? 41.953 -16.998 -72.274 1.00 55.25 156 THR A CA 1
ATOM 1184 C C . THR A 1 156 ? 41.859 -16.093 -71.049 1.00 55.25 156 THR A C 1
ATOM 1186 O O . THR A 1 156 ? 41.705 -16.569 -69.930 1.00 55.25 156 THR A O 1
ATOM 1189 N N . THR A 1 157 ? 41.907 -14.789 -71.346 1.00 46.81 157 THR A N 1
ATOM 1190 C CA . THR A 1 157 ? 41.443 -13.611 -70.585 1.00 46.81 157 THR A CA 1
ATOM 1191 C C . THR A 1 157 ? 42.361 -12.997 -69.522 1.00 46.81 157 THR A C 1
ATOM 1193 O O . THR A 1 157 ? 42.244 -13.292 -68.339 1.00 46.81 157 THR A O 1
ATOM 1196 N N . LEU A 1 158 ? 43.146 -11.997 -69.950 1.00 39.12 158 LEU A N 1
ATOM 1197 C CA . LEU A 1 158 ? 43.302 -10.723 -69.232 1.00 39.12 158 LEU A CA 1
ATOM 1198 C C . LEU A 1 158 ? 43.183 -9.552 -70.232 1.00 39.12 158 LEU A C 1
ATOM 1200 O O . LEU A 1 158 ? 44.168 -9.128 -70.837 1.00 39.12 158 LEU A O 1
ATOM 1204 N N . GLN A 1 159 ? 41.959 -9.050 -70.406 1.00 34.75 159 GLN A N 1
ATOM 1205 C CA . GLN A 1 159 ? 41.668 -7.646 -70.714 1.00 34.75 159 GLN A CA 1
ATOM 1206 C C . GLN A 1 159 ? 40.588 -7.165 -69.755 1.00 34.75 159 GLN A C 1
ATOM 1208 O O . GLN A 1 159 ? 39.655 -7.962 -69.507 1.00 34.75 159 GLN A O 1
#